Protein AF-A0A392QXN5-F1 (afdb_monomer)

Organism: NCBI:txid97028

InterPro domains:
  IPR000961 AGC-kinase, C-terminal [PS51285] (39-88)
  IPR011009 Protein kinase-like domain superfamily [SSF56112] (4-78)
  IPR050839 Rho-associated Serine/Threonine Kinase [PTHR22988] (3-89)

Nearest PDB structures (foldseek):
  6bxi-assembly2_B  TM=9.336E-01  e=1.330E-04  Homo sapiens
  3tku-assembly1_A  TM=9.526E-01  e=4.969E-04  Homo sapiens
  4aw2-assembly1_A-2  TM=9.280E-01  e=7.379E-04  Rattus norvegicus
  4ual-assembly1_A-2  TM=8.844E-01  e=9.605E-04  Homo sapiens
  2vd5-assembly2_B-3  TM=7.171E-01  e=1.096E-03  Homo sapiens

Foldseek 3Di:
DDDDDDPLRVV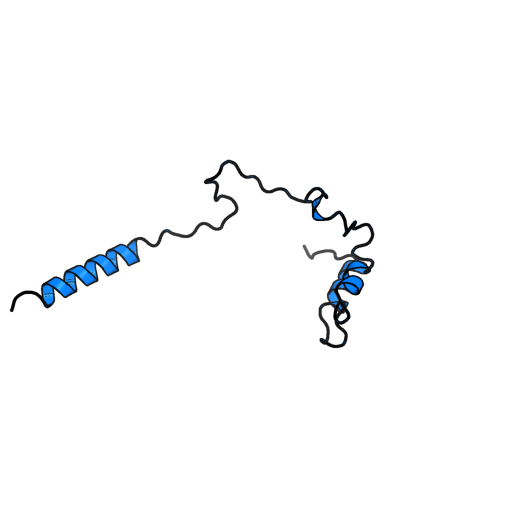LVVLQPDDLVRRQQNVHCVSVCPRPVNPPPPVVCNVVDDDPDDDDDDDPPDCPVPDDDDDPVVVVVVVVVVVVVVCVVPPDD

Secondary structure (DSSP, 8-state):
------HHHHHHHHHHSS-GGG-TTTT-HHHHHTSGGGTT--GGGGGGSPPS------STT--TTSPPPP--HHHHHHHHHHHHHHHHHHS--

Structure (mmCIF, N/CA/C/O backbone):
data_AF-A0A392QXN5-F1
#
_entry.id   AF-A0A392QXN5-F1
#
loop_
_atom_site.group_PDB
_atom_site.id
_atom_site.type_symbol
_atom_site.label_atom_id
_atom_site.label_alt_id
_atom_site.label_comp_id
_atom_site.label_asym_id
_atom_site.label_entity_id
_atom_site.label_seq_id
_atom_site.pdbx_PDB_ins_code
_atom_site.Cartn_x
_atom_site.Cartn_y
_atom_site.Cartn_z
_atom_site.occupancy
_atom_site.B_iso_or_equiv
_atom_site.auth_seq_id
_atom_site.auth_comp_id
_atom_site.auth_asym_id
_atom_site.auth_atom_id
_atom_site.pdbx_PDB_model_num
ATOM 1 N N . GLU A 1 1 ? 12.049 19.572 5.659 1.00 62.19 1 GLU A N 1
ATOM 2 C CA . GLU A 1 1 ? 10.641 19.971 5.841 1.00 62.19 1 GLU A CA 1
ATOM 3 C C . GLU A 1 1 ? 9.922 18.780 6.457 1.00 62.19 1 GLU A C 1
ATOM 5 O O . GLU A 1 1 ? 10.174 17.665 6.015 1.00 62.19 1 GLU A O 1
ATOM 10 N N . GLU A 1 2 ? 9.164 18.962 7.536 1.00 70.81 2 GLU A N 1
ATOM 11 C CA . GLU A 1 2 ? 8.439 17.841 8.151 1.00 70.81 2 GLU A CA 1
ATOM 12 C C . GLU A 1 2 ? 7.250 17.434 7.274 1.00 70.81 2 GLU A C 1
ATOM 14 O O . GLU A 1 2 ? 6.558 18.289 6.716 1.00 70.81 2 GLU A O 1
ATOM 19 N N . ALA A 1 3 ? 6.999 16.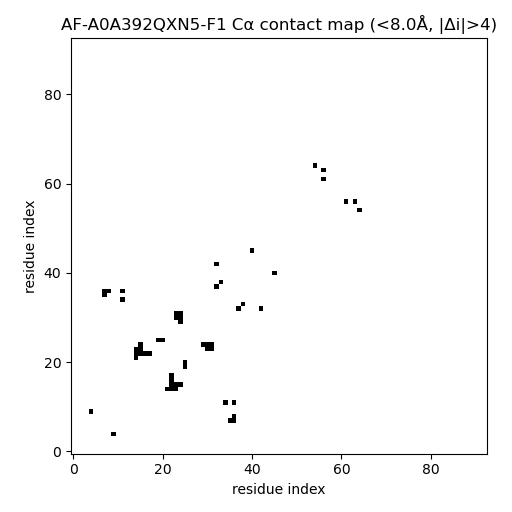129 7.154 1.00 76.75 3 ALA A N 1
ATOM 20 C CA . ALA A 1 3 ? 5.871 15.620 6.385 1.00 76.75 3 ALA A CA 1
ATOM 21 C C . ALA A 1 3 ? 4.542 16.085 7.008 1.00 76.75 3 ALA A C 1
ATOM 23 O O . ALA A 1 3 ? 4.227 15.779 8.161 1.00 76.75 3 ALA A 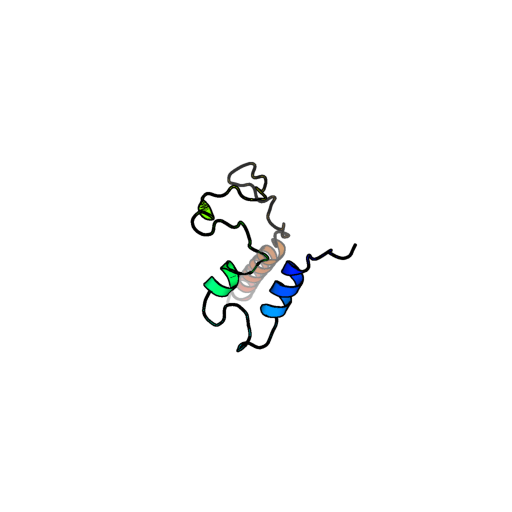O 1
ATOM 24 N N . ARG A 1 4 ? 3.730 16.816 6.236 1.00 90.12 4 ARG A N 1
ATOM 25 C CA . ARG A 1 4 ? 2.382 17.223 6.651 1.00 90.12 4 ARG A CA 1
ATOM 26 C C . ARG A 1 4 ? 1.405 16.069 6.443 1.00 90.12 4 ARG A C 1
ATOM 28 O O . ARG A 1 4 ? 0.947 15.832 5.333 1.00 90.12 4 ARG A O 1
ATOM 35 N N . LEU A 1 5 ? 1.082 15.367 7.525 1.00 94.56 5 LEU A N 1
ATOM 36 C CA . LEU A 1 5 ? 0.091 14.289 7.520 1.00 94.56 5 LEU A CA 1
ATOM 37 C C . LEU A 1 5 ? -1.332 14.838 7.687 1.00 94.56 5 LEU A C 1
ATOM 39 O O . LEU A 1 5 ? -1.567 15.675 8.568 1.00 94.56 5 LEU A O 1
ATOM 43 N N . SER A 1 6 ? -2.278 14.323 6.893 1.00 96.31 6 SER A N 1
ATOM 44 C CA . SER A 1 6 ? -3.707 14.588 7.095 1.00 96.31 6 SER A CA 1
ATOM 45 C C . SER A 1 6 ? -4.194 13.990 8.429 1.00 96.31 6 SER A C 1
ATOM 47 O O . SER A 1 6 ? -3.541 13.087 8.969 1.00 96.31 6 SER A O 1
ATOM 49 N N . PRO A 1 7 ? -5.312 14.474 8.999 1.00 97.25 7 PRO A N 1
ATOM 50 C CA . PRO A 1 7 ? -5.904 13.877 10.197 1.00 97.25 7 PRO A CA 1
ATOM 51 C C . PRO A 1 7 ? -6.181 12.376 10.041 1.00 97.25 7 PRO A C 1
ATOM 53 O O . PRO A 1 7 ? -5.841 11.599 10.927 1.00 97.25 7 PRO A O 1
ATOM 56 N N . GLU A 1 8 ? -6.698 11.962 8.886 1.00 98.12 8 GLU A N 1
ATOM 57 C CA . GLU A 1 8 ? -7.025 10.569 8.564 1.00 98.12 8 GLU A CA 1
ATOM 58 C C . GLU A 1 8 ? -5.757 9.716 8.467 1.00 98.12 8 GLU A C 1
ATOM 60 O O . GLU A 1 8 ? -5.741 8.573 8.915 1.00 98.12 8 GLU A O 1
ATOM 65 N N . ALA A 1 9 ? -4.664 10.270 7.930 1.00 97.56 9 ALA A N 1
ATOM 66 C CA . ALA A 1 9 ? -3.376 9.582 7.884 1.00 97.56 9 ALA A CA 1
ATOM 67 C C . ALA A 1 9 ? -2.814 9.353 9.295 1.00 97.56 9 ALA A C 1
ATOM 69 O O . ALA A 1 9 ? -2.310 8.273 9.601 1.00 97.56 9 ALA A O 1
ATOM 70 N N . LYS A 1 10 ? -2.917 10.360 10.173 1.00 97.19 10 LYS A N 1
ATOM 71 C CA . LYS A 1 10 ? -2.484 10.249 11.575 1.00 97.19 10 LYS A CA 1
ATOM 72 C C . LYS A 1 10 ? -3.316 9.226 12.342 1.00 97.19 10 LYS A C 1
ATOM 74 O O . LYS A 1 10 ? -2.747 8.445 13.105 1.00 97.19 10 LYS A O 1
ATOM 79 N N . ASP A 1 11 ? -4.630 9.226 12.128 1.00 98.00 11 ASP A N 1
ATOM 80 C CA . ASP A 1 11 ? -5.548 8.262 12.734 1.00 98.00 11 ASP A CA 1
ATOM 81 C C . ASP A 1 11 ? -5.226 6.830 12.282 1.00 98.00 11 ASP A C 1
ATOM 83 O O . ASP A 1 11 ? -4.992 5.957 13.119 1.00 98.00 11 ASP A O 1
ATOM 87 N N . LEU A 1 12 ? -5.051 6.615 10.971 1.00 98.38 12 LEU A N 1
ATOM 88 C CA . LEU A 1 12 ? -4.666 5.316 10.415 1.00 98.38 12 LEU A CA 1
ATOM 89 C C . LEU A 1 12 ? -3.365 4.799 11.041 1.00 98.38 12 LEU A C 1
ATOM 91 O O . LEU A 1 12 ? -3.309 3.668 11.521 1.00 98.38 12 LEU A O 1
ATOM 95 N N . ILE A 1 13 ? -2.314 5.625 11.048 1.00 97.56 13 ILE A N 1
ATOM 96 C CA . ILE A 1 13 ? -1.001 5.248 11.589 1.00 97.56 13 ILE A CA 1
ATOM 97 C C . ILE A 1 13 ? -1.116 4.889 13.073 1.00 97.56 13 ILE A C 1
ATOM 99 O O . ILE A 1 13 ? -0.548 3.886 13.502 1.00 97.56 13 ILE A O 1
ATOM 103 N N . SER A 1 14 ? -1.874 5.664 13.850 1.00 97.31 14 SER A N 1
ATOM 104 C CA . SER A 1 14 ? -2.043 5.432 15.290 1.00 97.31 14 SER A CA 1
ATOM 105 C C . SER A 1 14 ? -2.791 4.126 15.575 1.00 97.31 14 SER A C 1
ATOM 107 O O . SER A 1 14 ? -2.416 3.384 16.483 1.00 97.31 14 SER A O 1
ATOM 109 N N . ASN A 1 15 ? -3.803 3.807 14.764 1.00 97.69 15 ASN A N 1
ATOM 110 C CA . ASN A 1 15 ? -4.584 2.577 14.884 1.00 97.69 15 ASN A CA 1
ATOM 111 C C . ASN A 1 15 ? -3.849 1.335 14.336 1.00 97.69 15 ASN A C 1
ATOM 113 O O . ASN A 1 15 ? -4.146 0.213 14.747 1.00 97.69 15 ASN A O 1
ATOM 117 N N . LEU A 1 16 ? -2.857 1.504 13.454 1.00 98.19 16 LEU A N 1
ATOM 118 C CA . LEU A 1 16 ? -1.963 0.423 13.014 1.00 98.19 16 LEU A CA 1
ATOM 119 C C . LEU A 1 16 ? -0.807 0.178 14.001 1.00 98.19 16 LEU A C 1
ATOM 121 O O . LEU A 1 16 ? -0.433 -0.968 14.266 1.00 98.19 16 LEU A O 1
ATOM 125 N N . LEU A 1 17 ? -0.234 1.241 14.567 1.00 97.50 17 LEU A N 1
ATOM 126 C CA . LEU A 1 17 ? 0.940 1.196 15.444 1.00 97.50 17 LEU A CA 1
ATOM 127 C C . LEU A 1 17 ? 0.558 1.170 16.929 1.00 97.50 17 LEU A C 1
ATOM 129 O O . LEU A 1 17 ? 1.048 1.958 17.735 1.00 97.50 17 LEU A O 1
ATOM 133 N N . CYS A 1 18 ? -0.302 0.225 17.300 1.00 96.44 18 CYS A N 1
ATOM 134 C CA . CYS A 1 18 ? -0.738 0.019 18.677 1.00 96.44 18 CYS A CA 1
ATOM 135 C C . CYS A 1 18 ? -0.579 -1.450 19.123 1.00 96.44 18 CYS A C 1
ATOM 137 O O . CYS A 1 18 ? 0.002 -2.296 18.422 1.00 96.44 18 CYS A O 1
ATOM 139 N N . ASN A 1 19 ? -1.076 -1.747 20.329 1.00 96.31 19 ASN A N 1
ATOM 140 C CA . ASN A 1 19 ? -1.105 -3.097 20.888 1.00 96.31 19 ASN A CA 1
ATOM 141 C C . ASN A 1 19 ? -1.820 -4.067 19.940 1.00 96.31 19 ASN A C 1
ATOM 143 O O . ASN A 1 19 ? -2.864 -3.743 19.384 1.00 96.31 19 ASN A O 1
ATOM 147 N N . VAL A 1 20 ? -1.304 -5.293 19.816 1.00 93.19 20 VAL A N 1
ATOM 148 C CA . VAL A 1 20 ? -1.792 -6.285 18.838 1.00 93.19 20 VAL A CA 1
ATOM 149 C C . VAL A 1 20 ? -3.306 -6.536 18.913 1.00 93.19 20 VAL A C 1
ATOM 151 O O . VAL A 1 20 ? -3.971 -6.606 17.886 1.00 93.19 20 VAL A O 1
ATOM 154 N N . ASN A 1 21 ? -3.879 -6.563 20.119 1.00 92.81 21 ASN A N 1
ATOM 155 C CA . ASN A 1 21 ? -5.309 -6.818 20.328 1.00 92.81 21 ASN A CA 1
ATOM 156 C C . ASN A 1 21 ? -6.219 -5.637 19.951 1.00 92.81 21 ASN A C 1
ATOM 158 O O . ASN A 1 21 ? -7.435 -5.779 19.987 1.00 92.81 21 ASN A O 1
ATOM 162 N N . GLN A 1 22 ? -5.656 -4.458 19.690 1.00 94.75 22 GLN A N 1
ATOM 163 C CA . GLN A 1 22 ? -6.385 -3.232 19.333 1.00 94.75 22 GLN A CA 1
ATOM 164 C C . GLN A 1 22 ? -6.012 -2.735 17.933 1.00 94.75 22 GLN A C 1
ATOM 166 O O . GLN A 1 22 ? -6.557 -1.739 17.468 1.00 94.75 22 GLN A O 1
ATOM 171 N N . ARG A 1 23 ? -5.063 -3.412 17.27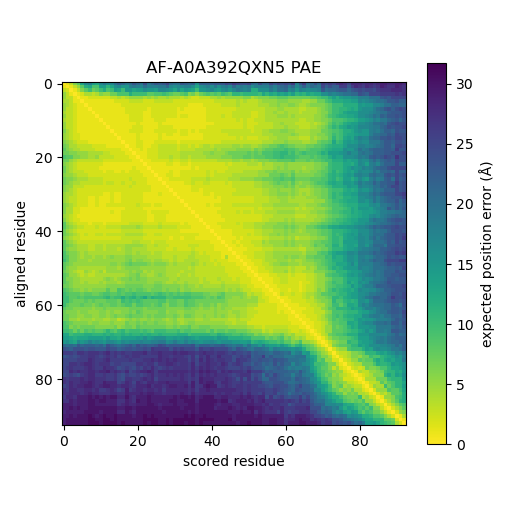7 1.00 98.00 23 ARG A N 1
ATOM 172 C CA . ARG A 1 23 ? -4.557 -3.031 15.967 1.00 98.00 23 ARG A CA 1
ATOM 173 C C . ARG A 1 23 ? -5.659 -3.136 14.925 1.00 98.00 23 ARG A C 1
ATOM 175 O O . ARG A 1 23 ? -6.310 -4.171 14.804 1.00 98.00 23 ARG A O 1
ATOM 182 N N . LEU A 1 24 ? -5.821 -2.075 14.143 1.00 98.00 24 LEU A N 1
ATOM 183 C CA . LEU A 1 24 ? -6.712 -2.074 12.993 1.00 98.00 24 LEU A CA 1
ATOM 184 C C . LEU A 1 24 ? -6.305 -3.186 12.019 1.00 98.00 24 LEU A C 1
ATOM 186 O O . LEU A 1 24 ? -5.140 -3.285 11.631 1.00 98.00 24 LEU A O 1
ATOM 190 N N . GLY A 1 25 ? -7.263 -4.021 11.626 1.00 97.12 25 GLY A N 1
ATOM 191 C CA . GLY A 1 25 ? -7.025 -5.189 10.786 1.00 97.12 25 GLY A CA 1
ATOM 192 C C . GLY A 1 25 ? -6.870 -6.497 11.559 1.00 97.12 25 GLY A C 1
ATOM 193 O O . GLY A 1 25 ? -6.771 -7.549 10.926 1.00 97.12 25 GLY A O 1
ATOM 194 N N . SER A 1 26 ? -6.893 -6.475 12.897 1.00 96.25 26 SER A N 1
ATOM 195 C CA . SER A 1 26 ? -6.859 -7.698 13.710 1.00 96.25 26 SER A CA 1
ATOM 196 C C . SER A 1 26 ? -8.079 -8.598 13.483 1.00 96.25 26 SER A C 1
ATOM 198 O O . SER A 1 26 ? -7.949 -9.815 13.609 1.00 96.25 26 SER A O 1
ATOM 200 N N . ASN A 1 27 ? -9.228 -8.046 13.070 1.00 94.19 27 ASN A N 1
ATOM 201 C CA . ASN A 1 27 ? -10.397 -8.842 12.662 1.00 94.19 27 ASN A CA 1
ATOM 202 C C . ASN A 1 27 ? -10.486 -9.049 11.137 1.00 94.19 27 ASN A C 1
ATOM 204 O O . ASN A 1 27 ? -11.498 -9.529 10.626 1.00 94.19 27 ASN A O 1
ATOM 208 N N . GLY A 1 28 ? -9.429 -8.699 10.401 1.00 95.69 28 GLY A N 1
ATOM 209 C CA . GLY A 1 28 ? -9.315 -8.888 8.959 1.00 95.69 28 GLY A CA 1
ATOM 210 C C . GLY A 1 28 ? -9.148 -7.588 8.174 1.00 95.69 28 GLY A C 1
ATOM 211 O O . GLY A 1 28 ? -9.394 -6.482 8.651 1.00 95.69 28 GLY A O 1
ATOM 212 N N . ALA A 1 29 ? -8.747 -7.731 6.909 1.00 96.50 29 ALA A N 1
ATOM 213 C CA . ALA A 1 29 ? -8.370 -6.606 6.053 1.00 96.50 29 ALA A CA 1
ATOM 214 C C . ALA A 1 29 ? -9.507 -5.605 5.771 1.00 96.50 29 ALA A C 1
ATOM 216 O O . ALA A 1 29 ? -9.226 -4.466 5.404 1.00 96.50 29 ALA A O 1
ATOM 217 N N . THR A 1 30 ? -10.775 -6.001 5.933 1.00 97.38 30 THR A N 1
ATOM 218 C CA . THR A 1 30 ? -11.930 -5.116 5.715 1.00 97.38 30 THR A CA 1
ATOM 219 C C . THR A 1 30 ? -11.870 -3.872 6.596 1.00 97.38 30 THR A C 1
ATOM 221 O O . THR A 1 30 ? -12.165 -2.793 6.097 1.00 97.38 30 THR A O 1
ATOM 224 N N . GLU A 1 31 ? -11.414 -3.991 7.848 1.00 97.56 31 GLU A N 1
ATOM 225 C CA . GLU A 1 31 ? -11.287 -2.847 8.765 1.00 97.56 31 GLU A CA 1
ATOM 226 C C . GLU A 1 31 ? -10.354 -1.770 8.196 1.00 97.56 31 GLU A C 1
ATOM 228 O O . GLU A 1 31 ? -10.691 -0.587 8.182 1.00 97.56 31 GLU A O 1
ATOM 233 N N . ILE A 1 32 ? -9.213 -2.198 7.646 1.00 98.06 32 ILE A N 1
ATOM 234 C CA . ILE A 1 32 ? -8.237 -1.309 7.006 1.00 98.06 32 ILE A CA 1
ATOM 235 C C . ILE A 1 32 ? -8.845 -0.696 5.742 1.00 98.06 32 ILE A C 1
ATOM 237 O O . ILE A 1 32 ? -8.788 0.516 5.564 1.00 98.06 32 ILE A O 1
ATOM 241 N N . LYS A 1 33 ? -9.467 -1.515 4.884 1.00 97.69 33 LYS A N 1
ATOM 242 C CA . LYS A 1 33 ? -10.077 -1.058 3.624 1.00 97.69 33 LYS A CA 1
ATOM 243 C C . LYS A 1 33 ? -11.193 -0.030 3.828 1.00 97.69 33 LYS A C 1
ATOM 245 O O . LYS A 1 33 ? -11.385 0.815 2.962 1.00 97.69 33 LYS A O 1
ATOM 250 N N . SER A 1 34 ? -11.922 -0.123 4.942 1.00 97.56 34 SER A N 1
ATOM 251 C CA . SER A 1 34 ? -13.018 0.786 5.302 1.00 97.56 34 SER A CA 1
ATOM 252 C C . SER A 1 34 ? -12.574 2.071 6.006 1.00 97.56 34 SER A C 1
ATOM 254 O O . SER A 1 34 ? -13.411 2.921 6.297 1.00 97.56 34 SER A O 1
ATOM 256 N N . HIS A 1 35 ? -11.286 2.214 6.322 1.00 98.50 35 HIS A N 1
ATOM 257 C CA . HIS A 1 35 ? -10.781 3.382 7.034 1.00 98.50 35 HIS A CA 1
ATOM 258 C C . HIS A 1 35 ? -10.910 4.661 6.177 1.00 98.50 35 HIS A C 1
ATOM 260 O O . HIS A 1 35 ? -10.573 4.606 4.992 1.00 98.50 35 HIS A O 1
ATOM 266 N N . PRO A 1 36 ? -11.294 5.828 6.743 1.00 98.31 36 PRO A N 1
ATOM 267 C CA . PRO A 1 36 ? -11.488 7.077 5.987 1.00 98.31 36 PRO A CA 1
ATOM 268 C C . PRO A 1 36 ? -10.294 7.516 5.131 1.00 98.31 36 PRO A C 1
ATOM 270 O O . PRO A 1 36 ? -10.465 8.085 4.062 1.00 98.31 36 PRO A O 1
ATOM 273 N N . PHE A 1 37 ? -9.070 7.196 5.559 1.00 98.38 37 PHE A N 1
ATOM 274 C CA . PHE A 1 37 ? -7.856 7.438 4.765 1.00 98.38 37 PHE A CA 1
ATOM 275 C C . PHE A 1 37 ? -7.902 6.812 3.355 1.00 98.38 37 PHE A C 1
ATOM 277 O O . PHE A 1 37 ? -7.291 7.343 2.434 1.00 98.38 37 PHE A O 1
ATOM 284 N N . PHE A 1 38 ? -8.614 5.695 3.181 1.00 97.62 38 PHE A N 1
ATOM 285 C CA . PHE A 1 38 ? -8.767 5.007 1.898 1.00 97.62 38 PHE A CA 1
ATOM 286 C C . PHE A 1 38 ? -10.112 5.296 1.212 1.00 97.62 38 PHE A C 1
ATOM 288 O O . PHE A 1 38 ? -10.525 4.549 0.322 1.00 97.62 38 PHE A O 1
ATOM 295 N N . GLU A 1 39 ? -10.814 6.363 1.606 1.00 97.06 39 GLU A N 1
ATOM 296 C CA . GLU A 1 39 ? -12.044 6.777 0.933 1.00 97.06 39 GLU A CA 1
ATOM 297 C C . GLU A 1 39 ? -11.796 7.001 -0.570 1.00 97.06 39 GLU A C 1
ATOM 299 O O . GLU A 1 39 ? -10.827 7.633 -0.987 1.00 97.06 39 GLU A O 1
ATOM 304 N N . GLY A 1 40 ? -12.667 6.426 -1.403 1.00 95.06 40 GLY A N 1
ATOM 305 C CA . GLY A 1 40 ? -12.559 6.493 -2.862 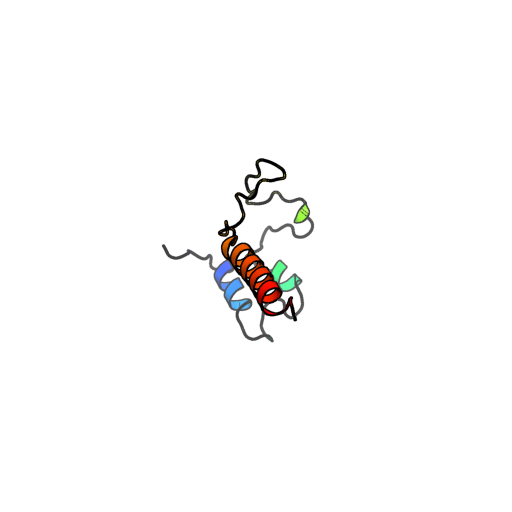1.00 95.06 40 GLY A CA 1
ATOM 306 C C . GLY A 1 40 ? -11.673 5.421 -3.509 1.00 95.06 40 GLY A C 1
ATOM 307 O O . GLY A 1 40 ? -11.712 5.280 -4.734 1.00 95.06 40 GLY A O 1
ATOM 308 N N . VAL A 1 41 ? -10.933 4.615 -2.738 1.00 96.00 41 VAL A N 1
ATOM 309 C CA . VAL A 1 41 ? -10.168 3.485 -3.290 1.00 96.00 41 VAL A CA 1
ATOM 310 C C . VAL A 1 41 ? -11.119 2.378 -3.757 1.00 96.00 41 VAL A C 1
ATOM 312 O O . VAL A 1 41 ? -11.894 1.823 -2.980 1.00 96.00 41 VAL A O 1
ATOM 315 N N . GLN A 1 42 ? -11.036 2.018 -5.040 1.00 96.00 42 GLN A N 1
ATOM 316 C CA . GLN A 1 42 ? -11.813 0.925 -5.635 1.00 96.00 42 GLN A CA 1
ATOM 317 C C . GLN A 1 42 ? -11.049 -0.399 -5.513 1.00 96.00 42 GLN A C 1
ATOM 319 O O . GLN A 1 42 ? -10.404 -0.849 -6.461 1.00 96.00 42 GLN A O 1
ATOM 324 N N . TRP A 1 43 ? -11.108 -1.028 -4.338 1.00 96.12 43 TRP A N 1
ATOM 325 C CA . TRP A 1 43 ? -10.315 -2.219 -4.002 1.00 96.12 43 TRP A CA 1
ATOM 326 C C . TRP A 1 43 ? -10.486 -3.394 -4.977 1.00 96.12 43 TRP A C 1
ATOM 328 O O . TRP A 1 43 ? -9.525 -4.110 -5.248 1.00 96.12 43 TRP A O 1
ATOM 338 N N . GLU A 1 44 ? -11.678 -3.580 -5.542 1.00 96.25 44 GLU A N 1
ATOM 339 C CA . GLU A 1 44 ? -11.990 -4.643 -6.508 1.00 96.25 44 GLU A CA 1
ATOM 340 C C . GLU A 1 44 ? -11.331 -4.410 -7.874 1.00 96.25 44 GLU A C 1
ATOM 342 O O . GLU A 1 44 ? -11.173 -5.345 -8.658 1.00 96.25 44 GLU A O 1
ATOM 347 N N . LYS A 1 45 ? -10.936 -3.166 -8.162 1.00 96.38 45 LYS A N 1
ATOM 348 C CA . LYS A 1 45 ? -10.304 -2.757 -9.420 1.00 96.38 45 LYS A CA 1
ATOM 349 C C . LYS A 1 45 ? -8.848 -2.351 -9.247 1.00 96.38 45 LYS A C 1
ATOM 351 O O . LYS A 1 45 ? -8.268 -1.836 -10.193 1.00 96.38 45 LYS A O 1
ATOM 356 N N . LEU A 1 46 ? -8.238 -2.604 -8.088 1.00 94.88 46 LEU A N 1
ATOM 357 C CA . LEU A 1 46 ? -6.883 -2.139 -7.781 1.00 94.88 46 LEU A CA 1
ATOM 358 C C . LEU A 1 46 ? -5.858 -2.529 -8.861 1.00 94.88 46 LEU A C 1
ATOM 360 O O . LEU A 1 46 ? -5.039 -1.710 -9.250 1.00 94.88 46 LEU A O 1
ATOM 364 N N . TYR A 1 47 ? -5.961 -3.744 -9.410 1.00 94.06 47 TYR A N 1
ATOM 365 C CA . TYR A 1 47 ? -5.085 -4.238 -10.487 1.00 94.06 47 TYR A CA 1
ATOM 366 C C . TYR A 1 47 ? -5.347 -3.622 -11.870 1.00 94.06 47 TYR A C 1
ATOM 368 O O . TYR A 1 47 ? -4.559 -3.821 -12.787 1.00 94.06 47 TYR A O 1
ATOM 376 N N . GLN A 1 48 ? -6.473 -2.933 -12.041 1.00 96.31 48 GLN A N 1
ATOM 377 C CA . GLN A 1 48 ? -6.866 -2.246 -13.275 1.00 96.31 48 GLN A CA 1
ATOM 378 C C . GLN A 1 48 ? -6.632 -0.734 -13.176 1.00 96.31 48 GLN A C 1
ATOM 380 O O . GLN A 1 48 ? -6.731 -0.036 -14.182 1.00 96.31 48 GLN A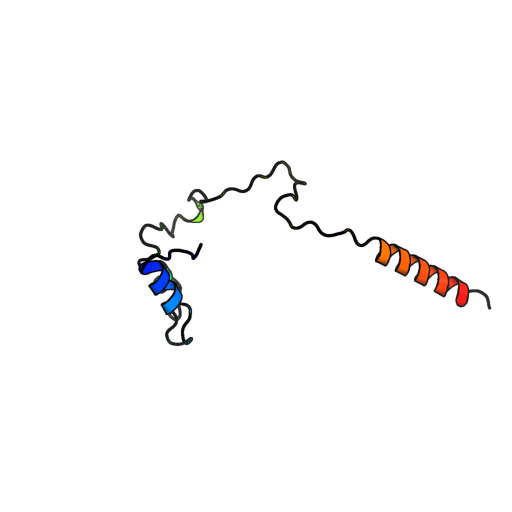 O 1
ATOM 385 N N . MET A 1 49 ? -6.385 -0.220 -11.968 1.00 94.06 49 MET A N 1
ATOM 386 C CA . MET A 1 49 ? -6.106 1.190 -11.741 1.00 94.06 49 MET A CA 1
ATOM 387 C C . MET A 1 49 ? -4.724 1.542 -12.286 1.00 94.06 49 MET A C 1
ATOM 389 O O . MET A 1 49 ? -3.776 0.766 -12.171 1.00 94.06 49 MET A O 1
ATOM 393 N N . GLU A 1 50 ? -4.614 2.737 -12.858 1.00 93.88 50 GLU A N 1
ATOM 394 C CA . GLU A 1 50 ? -3.326 3.301 -13.240 1.00 93.88 50 GLU A CA 1
ATOM 395 C C . GLU A 1 50 ? -2.465 3.515 -11.988 1.00 93.88 50 GLU A C 1
ATOM 397 O O . GLU A 1 50 ? -2.940 4.017 -10.963 1.00 93.88 50 GLU A O 1
ATOM 402 N N . ALA A 1 51 ? -1.201 3.098 -12.056 1.00 93.25 51 ALA A N 1
ATOM 403 C CA . ALA A 1 51 ? -0.265 3.298 -10.963 1.00 93.25 51 ALA A CA 1
ATOM 404 C C . ALA A 1 51 ? 0.042 4.793 -10.806 1.00 93.25 51 ALA A C 1
ATOM 406 O O . ALA A 1 51 ? 0.274 5.494 -11.785 1.00 93.25 51 ALA A O 1
ATOM 407 N N . ALA A 1 52 ? 0.121 5.273 -9.563 1.00 94.00 52 ALA A N 1
ATOM 408 C CA . ALA A 1 52 ? 0.477 6.668 -9.286 1.00 94.00 52 ALA A CA 1
ATOM 409 C C . ALA A 1 52 ? 1.895 7.036 -9.766 1.00 94.00 52 ALA A C 1
ATOM 411 O O . ALA A 1 52 ? 2.215 8.213 -9.918 1.00 94.00 52 ALA A O 1
ATOM 412 N N . PHE A 1 53 ? 2.747 6.031 -9.970 1.00 95.19 53 PHE A N 1
ATOM 413 C CA . PHE A 1 53 ? 4.095 6.183 -10.487 1.00 95.19 53 PHE A CA 1
ATOM 414 C C . PHE A 1 53 ? 4.460 4.969 -11.342 1.00 95.19 53 PHE A C 1
ATOM 416 O O . PHE A 1 53 ? 4.278 3.827 -10.915 1.00 95.19 53 PHE A O 1
ATOM 423 N N . ILE A 1 54 ? 4.993 5.232 -12.532 1.00 94.25 54 ILE A N 1
ATOM 424 C CA . ILE A 1 54 ? 5.522 4.229 -13.456 1.00 94.25 54 ILE A CA 1
ATOM 425 C C . ILE A 1 54 ? 7.020 4.533 -13.604 1.00 94.25 54 ILE A C 1
ATOM 427 O O . ILE A 1 54 ? 7.348 5.602 -14.121 1.00 94.25 54 ILE A O 1
ATOM 431 N N . PRO A 1 55 ? 7.932 3.666 -13.122 1.00 95.31 55 PRO A N 1
ATOM 432 C CA . PRO A 1 55 ? 9.367 3.894 -13.266 1.00 95.31 55 PRO A CA 1
ATOM 433 C C . PRO A 1 55 ? 9.791 3.796 -14.734 1.00 95.31 55 PRO A C 1
ATOM 435 O O . PRO A 1 55 ? 9.241 3.004 -15.500 1.00 95.31 55 PRO A O 1
ATOM 438 N N . GLU A 1 56 ? 10.799 4.575 -15.117 1.00 96.69 56 GLU A N 1
ATOM 439 C CA . GLU A 1 56 ? 11.388 4.495 -16.453 1.00 96.69 56 GLU A CA 1
ATOM 440 C C . GLU A 1 56 ? 12.214 3.212 -16.590 1.00 96.69 56 GLU A C 1
ATOM 442 O O . GLU A 1 56 ? 13.062 2.921 -15.741 1.00 96.69 56 GLU A O 1
ATOM 447 N N . VAL A 1 57 ? 11.958 2.461 -17.662 1.00 96.12 57 VAL A N 1
ATOM 448 C CA . VAL A 1 57 ? 12.692 1.252 -18.048 1.00 96.12 57 VAL A CA 1
ATOM 449 C C . VAL A 1 57 ? 13.011 1.368 -19.532 1.00 96.12 57 VAL A C 1
ATOM 451 O O . VAL A 1 57 ? 12.099 1.476 -20.353 1.00 96.12 57 VAL A O 1
ATOM 454 N N . ASN A 1 58 ? 14.297 1.382 -19.867 1.00 94.81 58 ASN A N 1
ATOM 455 C CA . ASN A 1 58 ? 14.762 1.586 -21.236 1.00 94.81 58 ASN A CA 1
ATOM 456 C C . ASN A 1 58 ? 14.740 0.290 -22.058 1.00 94.81 58 ASN A C 1
ATOM 458 O O . ASN A 1 58 ? 14.328 0.305 -23.219 1.00 94.81 58 ASN A O 1
ATOM 462 N N . ASP A 1 59 ? 15.178 -0.823 -21.464 1.00 96.31 59 ASP A N 1
ATOM 463 C CA . ASP A 1 59 ? 15.258 -2.136 -22.108 1.00 96.31 59 ASP A CA 1
ATOM 464 C C . ASP A 1 59 ? 15.272 -3.293 -21.086 1.00 96.31 59 ASP A C 1
ATOM 466 O O . ASP A 1 59 ? 15.183 -3.083 -19.877 1.00 96.31 59 ASP A O 1
ATOM 470 N N . GLU A 1 60 ? 15.350 -4.535 -21.577 1.00 96.19 60 GLU A N 1
ATOM 471 C CA . GLU A 1 60 ? 15.317 -5.758 -20.758 1.00 96.19 60 GLU A CA 1
ATOM 472 C C . GLU A 1 60 ? 16.531 -5.930 -19.826 1.00 96.19 60 GLU A C 1
ATOM 474 O O . GLU A 1 60 ? 16.459 -6.703 -18.870 1.00 96.19 60 GLU A O 1
ATOM 479 N N . LEU A 1 61 ? 17.643 -5.244 -20.098 1.00 95.31 61 LEU A N 1
ATOM 480 C CA . LEU A 1 61 ? 18.872 -5.276 -19.301 1.00 95.31 61 LEU A CA 1
ATOM 481 C C . LEU A 1 61 ? 19.019 -4.026 -18.419 1.00 95.31 61 LEU A C 1
ATOM 483 O O . LEU A 1 61 ? 20.027 -3.883 -17.718 1.00 95.31 61 LEU A O 1
ATOM 487 N N . ASP A 1 62 ? 18.034 -3.126 -18.436 1.00 95.12 62 ASP A N 1
ATOM 488 C CA . ASP A 1 62 ? 18.069 -1.890 -17.673 1.00 95.12 62 ASP A CA 1
ATOM 489 C C . ASP A 1 62 ? 18.006 -2.164 -16.162 1.00 95.12 62 ASP A C 1
ATOM 491 O O . ASP A 1 62 ? 17.021 -2.660 -15.613 1.00 95.12 62 ASP A O 1
ATOM 495 N N . THR A 1 63 ? 19.086 -1.797 -15.473 1.00 94.69 63 THR A N 1
ATOM 496 C CA . THR A 1 63 ? 19.232 -1.910 -14.017 1.00 94.69 63 THR A CA 1
ATOM 497 C C . THR A 1 63 ? 19.255 -0.547 -13.320 1.00 94.69 63 THR A C 1
ATOM 499 O O . THR A 1 63 ? 19.605 -0.466 -12.146 1.00 94.69 63 THR A O 1
ATOM 502 N N . GLN A 1 64 ? 18.859 0.542 -13.995 1.00 94.88 64 GLN A N 1
ATOM 503 C CA . GLN A 1 64 ? 18.966 1.906 -13.455 1.00 94.88 64 GLN A CA 1
ATOM 504 C C . GLN A 1 64 ? 18.158 2.142 -12.171 1.00 94.88 64 GLN A C 1
ATOM 506 O O . GLN A 1 64 ? 18.534 2.981 -11.355 1.00 94.88 64 GLN A O 1
ATOM 511 N N . ASN A 1 65 ? 17.062 1.399 -11.987 1.00 96.00 65 ASN A N 1
ATOM 512 C CA . ASN A 1 65 ? 16.204 1.474 -10.800 1.00 96.00 65 ASN A CA 1
ATOM 513 C C . ASN A 1 65 ? 16.708 0.598 -9.636 1.00 96.00 65 ASN A C 1
ATOM 515 O O . ASN A 1 65 ? 16.045 0.515 -8.602 1.00 96.00 65 ASN A O 1
ATOM 519 N N . PHE A 1 66 ? 17.852 -0.072 -9.798 1.00 93.81 66 PHE A N 1
ATOM 520 C CA . PHE A 1 66 ? 18.497 -0.881 -8.769 1.00 93.81 66 PHE A CA 1
ATOM 521 C C . PHE A 1 66 ? 19.742 -0.175 -8.226 1.00 93.81 66 PHE A C 1
ATOM 523 O O . PHE A 1 66 ? 20.375 0.644 -8.895 1.00 93.81 66 PHE A O 1
ATOM 530 N N . GLU A 1 67 ? 20.111 -0.513 -6.994 1.00 94.06 67 GLU A N 1
ATOM 531 C CA . GLU A 1 67 ? 21.369 -0.059 -6.413 1.00 94.06 67 GLU A CA 1
ATOM 532 C C . GLU A 1 67 ? 22.558 -0.681 -7.161 1.00 94.06 67 GLU A C 1
ATOM 534 O O . GLU A 1 67 ? 22.557 -1.868 -7.495 1.00 94.06 67 GLU A O 1
ATOM 539 N N . LYS A 1 68 ? 23.578 0.137 -7.437 1.00 90.50 68 LYS A N 1
ATOM 540 C CA . LYS A 1 68 ? 24.822 -0.324 -8.056 1.00 90.50 68 LYS A CA 1
ATOM 541 C C . LYS A 1 68 ? 25.769 -0.787 -6.963 1.00 90.50 68 LYS A C 1
ATOM 543 O O . LYS A 1 68 ? 26.117 -0.009 -6.080 1.00 90.50 68 LYS A O 1
ATOM 548 N N . PHE A 1 69 ? 26.221 -2.027 -7.067 1.00 88.12 69 PHE A N 1
ATOM 549 C CA . PHE A 1 69 ? 27.231 -2.583 -6.178 1.00 88.12 69 PHE A CA 1
ATOM 550 C C . PHE A 1 69 ? 28.580 -2.610 -6.887 1.00 88.12 69 PHE A C 1
ATOM 552 O O . PHE A 1 69 ? 28.646 -2.799 -8.102 1.00 88.12 69 PHE A O 1
ATOM 559 N N . GLU A 1 70 ? 29.660 -2.422 -6.130 1.00 86.25 70 GLU A N 1
ATOM 560 C CA . GLU A 1 70 ? 30.996 -2.673 -6.659 1.00 86.25 70 GLU A CA 1
ATOM 561 C C . GLU A 1 70 ? 31.127 -4.159 -6.992 1.00 86.25 70 GLU A C 1
ATOM 563 O O . GLU A 1 70 ? 30.832 -5.031 -6.171 1.00 86.25 70 GLU A O 1
ATOM 568 N N . GLU A 1 71 ? 31.572 -4.458 -8.209 1.00 80.56 71 GLU A N 1
ATOM 569 C CA . GLU A 1 71 ? 31.864 -5.830 -8.590 1.00 80.56 71 GLU A CA 1
ATOM 570 C C . GLU A 1 71 ? 33.104 -6.291 -7.822 1.00 80.56 71 GLU A C 1
ATOM 572 O O . GLU A 1 71 ? 34.225 -5.819 -8.028 1.00 80.56 71 GLU A O 1
ATOM 577 N N . VAL A 1 72 ? 32.898 -7.216 -6.888 1.00 75.69 72 VAL A N 1
ATOM 578 C CA . VAL A 1 72 ? 33.938 -7.685 -5.976 1.00 75.69 72 VAL A CA 1
ATOM 579 C C . VAL A 1 72 ? 34.845 -8.708 -6.682 1.00 75.69 72 VAL A C 1
ATOM 581 O O . VAL A 1 72 ? 34.865 -9.894 -6.355 1.00 75.69 72 VAL A O 1
ATOM 584 N N . PHE A 1 73 ? 35.611 -8.270 -7.684 1.00 68.44 73 PHE A N 1
ATOM 585 C CA . PHE A 1 73 ? 36.524 -9.145 -8.435 1.00 68.44 73 PHE A CA 1
ATOM 586 C C . PHE A 1 73 ? 37.780 -9.539 -7.658 1.00 68.44 73 PHE A C 1
ATOM 588 O O . PHE A 1 73 ? 38.378 -10.585 -7.932 1.00 68.44 73 PHE A O 1
ATOM 595 N N . GLU A 1 74 ? 38.200 -8.734 -6.679 1.00 61.50 74 GLU A N 1
ATOM 596 C CA . GLU A 1 74 ? 39.427 -9.021 -5.935 1.00 61.50 74 GLU A CA 1
ATOM 597 C C . GLU A 1 74 ? 39.300 -10.267 -5.060 1.00 61.50 74 GLU A C 1
ATOM 599 O O . GLU A 1 74 ? 40.252 -11.036 -4.970 1.00 61.50 74 GLU A O 1
ATOM 604 N N . TYR A 1 75 ? 38.124 -10.549 -4.495 1.00 61.19 75 TYR A N 1
ATOM 605 C CA . TYR A 1 75 ? 37.932 -11.745 -3.673 1.00 61.19 75 TYR A CA 1
ATOM 606 C C . TYR A 1 75 ? 38.000 -13.026 -4.507 1.00 61.19 75 TYR A C 1
ATOM 608 O O . TYR A 1 75 ? 38.609 -13.998 -4.065 1.00 61.19 75 TYR A O 1
ATOM 616 N N . PHE A 1 76 ? 37.473 -13.028 -5.734 1.00 62.66 76 PHE A N 1
ATOM 617 C CA . PHE A 1 76 ? 37.603 -14.170 -6.645 1.00 62.66 76 PHE A CA 1
ATOM 618 C C . PHE A 1 76 ? 39.042 -14.357 -7.138 1.00 62.66 76 PHE A C 1
ATOM 620 O O . PHE A 1 76 ? 39.534 -15.479 -7.200 1.00 62.66 76 PHE A O 1
ATOM 627 N N . SER A 1 77 ? 39.755 -13.264 -7.425 1.00 64.25 77 SER A N 1
ATOM 628 C CA . SER A 1 77 ? 41.165 -13.309 -7.840 1.00 64.25 77 SER A CA 1
ATOM 629 C C . SER A 1 77 ? 42.091 -13.762 -6.704 1.00 64.25 77 SER A C 1
ATOM 631 O O . SER A 1 77 ? 42.970 -14.596 -6.915 1.00 64.25 77 SER A O 1
ATOM 633 N N . LEU A 1 78 ? 41.885 -13.263 -5.481 1.00 63.44 78 LEU A N 1
ATOM 634 C CA . LEU A 1 78 ? 42.670 -13.635 -4.302 1.00 63.44 78 LEU A CA 1
ATOM 635 C C . LEU A 1 78 ? 42.395 -15.076 -3.867 1.00 63.44 78 LEU A C 1
ATOM 637 O O . LEU A 1 78 ? 43.342 -15.804 -3.574 1.00 63.44 78 LEU A O 1
ATOM 641 N N . THR A 1 79 ? 41.134 -15.517 -3.871 1.00 64.31 79 THR A N 1
ATOM 642 C CA . THR A 1 79 ? 40.787 -16.916 -3.563 1.00 64.31 79 THR A CA 1
ATOM 643 C C . THR A 1 79 ? 41.315 -17.875 -4.626 1.00 64.31 79 THR A C 1
ATOM 645 O O . THR A 1 79 ? 41.922 -18.879 -4.265 1.00 64.31 79 THR A O 1
ATOM 648 N N . ALA A 1 80 ? 41.209 -17.544 -5.917 1.00 66.31 80 ALA A N 1
ATOM 649 C CA . ALA A 1 80 ? 41.804 -18.346 -6.986 1.00 66.31 80 ALA A CA 1
ATOM 650 C C . ALA A 1 80 ? 43.337 -18.446 -6.859 1.00 66.31 80 ALA A C 1
ATOM 652 O O . ALA A 1 80 ? 43.902 -19.529 -7.014 1.00 66.31 80 ALA A O 1
ATOM 653 N N . ARG A 1 81 ? 44.025 -17.347 -6.512 1.00 65.81 81 ARG A N 1
ATOM 654 C CA . ARG A 1 81 ? 45.477 -17.363 -6.246 1.00 65.81 81 ARG A CA 1
ATOM 655 C C . ARG A 1 81 ? 45.840 -18.186 -5.008 1.00 65.81 81 ARG A C 1
ATOM 657 O O . ARG A 1 81 ? 46.852 -18.879 -5.034 1.00 65.81 81 ARG A O 1
ATOM 664 N N . LEU A 1 82 ? 45.043 -18.122 -3.941 1.00 63.16 82 LEU A N 1
ATOM 665 C CA . LEU A 1 82 ? 45.259 -18.898 -2.714 1.00 63.16 82 LEU A CA 1
ATOM 666 C C . LEU A 1 82 ? 45.082 -20.403 -2.943 1.00 63.16 82 LEU A C 1
ATOM 668 O O . LEU A 1 82 ? 45.896 -21.177 -2.448 1.00 63.16 82 LEU A O 1
ATOM 672 N N . ILE A 1 83 ? 44.077 -20.804 -3.727 1.00 63.22 83 ILE A N 1
ATOM 673 C CA . ILE A 1 83 ? 43.849 -22.206 -4.109 1.00 63.22 83 ILE A CA 1
ATOM 674 C C . ILE A 1 83 ? 45.043 -22.719 -4.930 1.00 63.22 83 ILE A C 1
ATOM 676 O O . ILE A 1 83 ? 45.666 -23.707 -4.550 1.00 63.22 83 ILE A O 1
ATOM 680 N N . HIS A 1 84 ? 45.475 -21.971 -5.954 1.00 59.12 84 HIS A N 1
ATOM 681 C CA . HIS A 1 84 ? 46.667 -22.327 -6.734 1.00 59.12 84 HIS A CA 1
ATOM 682 C C . HIS A 1 84 ? 47.963 -22.366 -5.905 1.00 59.12 84 HIS A C 1
ATOM 684 O O . HIS A 1 84 ? 48.844 -23.178 -6.180 1.00 59.12 84 HIS A O 1
ATOM 690 N N . HIS A 1 85 ? 48.104 -21.513 -4.886 1.00 57.78 85 HIS A N 1
ATOM 691 C CA . HIS A 1 85 ? 49.270 -21.538 -4.002 1.00 57.78 85 HIS A CA 1
ATOM 692 C C . HIS A 1 85 ? 49.233 -22.720 -3.017 1.00 57.78 85 HIS A C 1
ATOM 694 O O . HIS A 1 85 ? 50.285 -23.253 -2.673 1.00 57.78 85 HIS A O 1
ATOM 700 N N . GLN A 1 86 ? 48.060 -23.157 -2.546 1.00 56.59 86 GLN A N 1
ATOM 701 C CA . GLN A 1 86 ? 47.956 -24.343 -1.685 1.00 56.59 86 GLN A CA 1
ATOM 702 C C . GLN A 1 86 ? 48.245 -25.642 -2.447 1.00 56.59 86 GLN A C 1
ATOM 704 O O . GLN A 1 86 ? 48.911 -26.515 -1.884 1.00 56.59 86 GLN A O 1
ATOM 709 N N . ASP A 1 87 ? 47.854 -25.726 -3.721 1.00 56.75 87 ASP A N 1
ATOM 710 C CA . ASP A 1 87 ? 48.157 -26.869 -4.592 1.00 56.75 87 ASP A CA 1
ATOM 711 C C . ASP A 1 87 ? 49.662 -26.989 -4.901 1.00 56.75 87 ASP A C 1
ATOM 713 O O . ASP A 1 87 ? 50.197 -28.094 -4.964 1.00 56.75 87 ASP A O 1
ATOM 717 N N . LEU A 1 88 ? 50.383 -25.865 -5.002 1.00 54.50 88 LEU A N 1
ATOM 718 C CA . LEU A 1 88 ? 51.845 -25.851 -5.176 1.00 54.50 88 LEU A CA 1
ATOM 719 C C . LEU A 1 88 ? 52.625 -26.191 -3.894 1.00 54.50 88 LEU A C 1
ATOM 721 O O . LEU A 1 88 ? 53.772 -26.622 -3.974 1.00 54.50 88 LEU A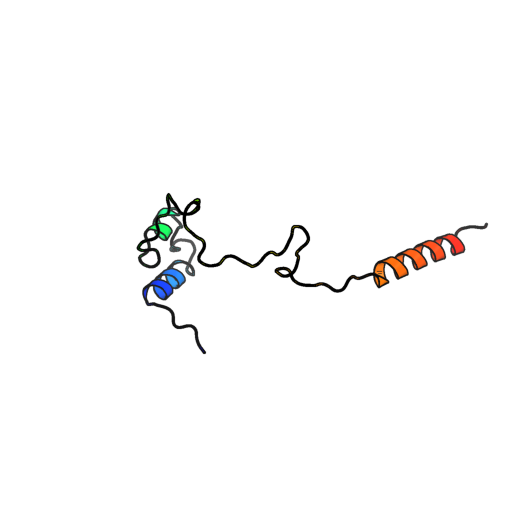 O 1
ATOM 725 N N . VAL A 1 89 ? 52.030 -26.003 -2.710 1.00 56.94 89 VAL A N 1
ATOM 726 C CA . VAL A 1 89 ? 52.672 -26.337 -1.423 1.00 56.94 89 VAL A CA 1
ATOM 727 C C . VAL A 1 89 ? 52.453 -27.807 -1.037 1.00 56.94 89 VAL A C 1
ATOM 729 O O . VAL A 1 89 ? 53.268 -28.361 -0.303 1.00 56.94 89 VAL A O 1
ATOM 732 N N . HIS A 1 90 ? 51.404 -28.460 -1.551 1.00 56.53 90 HIS A N 1
ATOM 733 C CA . HIS A 1 90 ? 51.065 -29.854 -1.214 1.00 56.53 90 HIS A CA 1
ATOM 734 C C . HIS A 1 90 ? 51.243 -30.851 -2.375 1.00 56.53 90 HIS A C 1
ATOM 736 O O . HIS A 1 90 ? 50.939 -32.031 -2.211 1.00 56.53 90 HIS A O 1
ATOM 742 N N . GLY A 1 91 ? 51.754 -30.415 -3.530 1.00 56.00 91 GLY A N 1
ATOM 743 C CA . GLY A 1 91 ? 51.935 -31.249 -4.719 1.00 56.00 91 GLY A CA 1
ATOM 744 C C . GLY A 1 91 ? 53.375 -31.282 -5.226 1.00 56.00 91 GLY A C 1
ATOM 745 O O . GLY A 1 91 ? 53.670 -30.620 -6.209 1.00 56.00 91 GLY A O 1
ATOM 746 N N . GLU A 1 92 ? 54.249 -32.029 -4.538 1.00 50.72 92 GLU A N 1
ATOM 747 C CA . GLU A 1 92 ? 55.309 -32.919 -5.078 1.00 50.72 92 GLU A CA 1
ATOM 748 C C . GLU A 1 92 ? 56.305 -33.339 -3.969 1.00 50.72 92 GLU A C 1
ATOM 750 O O . GLU A 1 92 ? 57.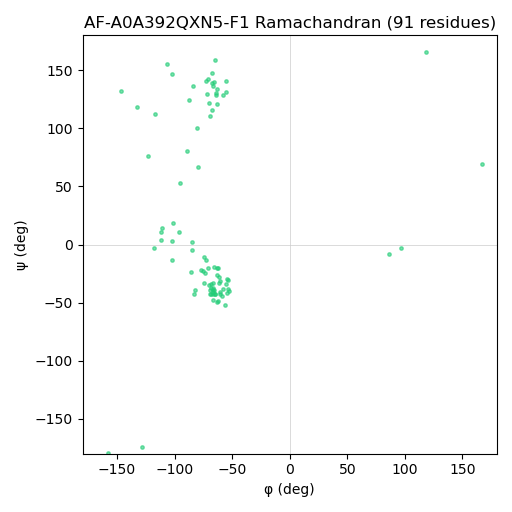469 -32.926 -3.930 1.00 50.72 92 GLU A O 1
ATOM 755 N N . ARG A 1 93 ? 55.818 -34.171 -3.036 1.00 41.50 93 ARG A N 1
ATOM 756 C CA . ARG A 1 93 ? 56.408 -35.433 -2.529 1.00 41.50 93 ARG A CA 1
ATOM 757 C C . ARG A 1 93 ? 55.719 -35.886 -1.248 1.00 41.50 93 ARG A C 1
ATOM 759 O O . ARG A 1 93 ? 55.621 -35.065 -0.315 1.00 41.50 93 ARG A O 1
#

Sequence (93 aa):
EEARLSPEAKDLISNLLCNVNQRLGSNGATEIKSHPFFEGVQWEKLYQMEAAFIPEVNDELDTQNFEKFEEVFEYFSLTARLIHHQDLVHGER

Mean predicted aligned error: 10.94 Å

Solvent-accessible surface area (backbone atoms only — not comparable to full-atom values): 6227 Å² total; per-residue (Å²): 133,83,86,86,72,54,72,47,51,52,51,50,52,53,38,54,72,50,59,73,96,68,19,62,36,72,94,36,65,65,57,54,63,68,32,74,67,44,66,88,65,57,76,95,44,55,92,76,51,82,69,98,70,80,83,92,73,90,55,99,83,61,56,83,93,51,89,87,72,82,82,72,56,64,62,58,53,50,50,53,50,50,54,57,50,52,51,65,73,74,61,89,132

Radius of gyration: 26.99 Å; Cα contacts (8 Å, |Δi|>4): 28; chains: 1; bounding box: 69×55×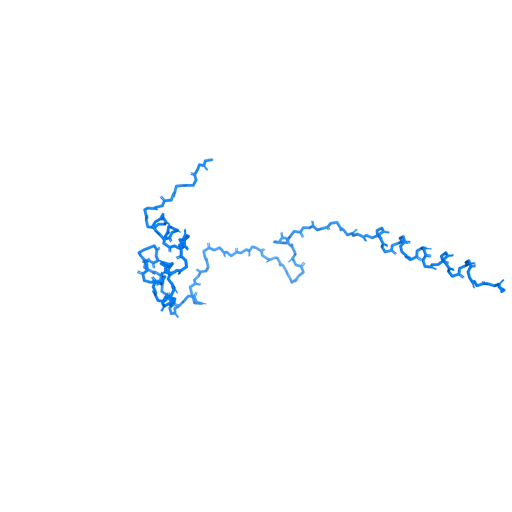43 Å

pLDDT: mean 86.34, std 15.77, range [41.5, 98.5]